Protein AF-A0A3P6BBN2-F1 (afdb_monomer_lite)

Radius of gyration: 27.68 Å; chains: 1; bounding box: 64×52×82 Å

Secondary structure (DSSP, 8-state):
-------------SS-HHHHHHHHHHHHHHHHHHHHHHHHHHHHT-------------------------------------HHHHHHHHHHHHTT--S--HHHHHHHHHHHHTTS---HHHHHHHHHHTS--

InterPro domains:
  IPR001356 Homeodomain [PF00046] (76-132)
  IPR001356 Homeodomain [PS50071] (72-133)
  IPR001356 Homeodomain [cd00086] (76-133)
  IPR009057 Homedomain-like superfamily [SSF46689] (68-133)
  IPR044559 WUSCHEL-related homeobox 13-like [PTHR46777] (4-133)

pLDDT: mean 73.16, std 20.0, range [36.22, 95.19]

Foldseek 3Di:
DDDDDDDDPPPPPPDDPVRVVVVVVVVVVVVVVVVVVVVVVVVVPDDDDDDDDDDDDDDDDDDPDPDPPPPPVPVVVPDDQDPVLVVLLVVVVVVVQQQPDLVVLVVSLVVSVVVHDDDSVRSRVVSVVPDDD

Organism: Brassica campestris (NCBI:txid3711)

Structure (mmCIF, N/CA/C/O backbone):
data_AF-A0A3P6BBN2-F1
#
_entry.id   AF-A0A3P6BBN2-F1
#
loop_
_atom_site.group_PDB
_atom_site.id
_atom_site.type_symbol
_atom_site.label_atom_id
_atom_site.label_alt_id
_atom_site.label_comp_id
_atom_site.label_asym_id
_atom_site.label_entity_id
_atom_site.label_seq_id
_atom_site.pdbx_PDB_ins_code
_atom_site.Cartn_x
_atom_site.Cartn_y
_atom_site.Cartn_z
_atom_site.occupancy
_atom_site.B_iso_or_equiv
_atom_site.auth_seq_id
_atom_site.auth_comp_id
_atom_site.auth_asym_id
_atom_site.auth_atom_id
_atom_site.pdbx_PDB_model_num
ATOM 1 N N . MET A 1 1 ? -13.069 25.159 -62.520 1.00 45.75 1 MET A N 1
ATOM 2 C CA . MET A 1 1 ? -13.123 23.761 -62.035 1.00 45.75 1 MET A CA 1
ATOM 3 C C . MET A 1 1 ? -11.745 23.205 -62.360 1.00 45.75 1 MET A C 1
ATOM 5 O O . MET A 1 1 ? -11.366 23.316 -63.508 1.00 45.75 1 MET A O 1
ATOM 9 N N . GLU A 1 2 ? -10.878 22.870 -61.414 1.00 43.00 2 GLU A N 1
ATOM 10 C CA . GLU A 1 2 ? -11.095 21.876 -60.367 1.00 43.00 2 GLU A CA 1
ATOM 11 C C . GLU A 1 2 ? -10.480 22.257 -59.015 1.00 43.00 2 GLU A C 1
ATOM 13 O O . GLU A 1 2 ? -9.439 22.902 -58.921 1.00 43.00 2 GLU A O 1
ATOM 18 N N . ARG A 1 3 ? -11.186 21.829 -57.967 1.00 48.97 3 ARG A N 1
ATOM 19 C CA . ARG A 1 3 ? -10.703 21.715 -56.594 1.00 48.97 3 ARG A CA 1
ATOM 20 C C . ARG A 1 3 ? -9.906 20.419 -56.485 1.00 48.97 3 ARG A C 1
ATOM 22 O O . ARG A 1 3 ? -10.393 19.387 -56.926 1.00 48.97 3 ARG A O 1
ATOM 29 N N . GLY A 1 4 ? -8.770 20.465 -55.803 1.00 40.78 4 GLY A N 1
ATOM 30 C CA . GLY A 1 4 ? -8.037 19.282 -55.366 1.00 40.78 4 GLY A CA 1
ATOM 31 C C . GLY A 1 4 ? -7.405 19.551 -54.012 1.00 40.78 4 GLY A C 1
ATOM 32 O O . GLY A 1 4 ? -6.223 19.853 -53.931 1.00 40.78 4 GLY A O 1
ATOM 33 N N . SER A 1 5 ? -8.231 19.526 -52.966 1.00 51.47 5 SER A N 1
ATOM 34 C CA . SER A 1 5 ? -7.805 19.538 -51.571 1.00 51.47 5 SER A CA 1
ATOM 35 C C . SER A 1 5 ? -6.781 18.432 -51.330 1.00 51.47 5 SER A C 1
ATOM 37 O O . SER A 1 5 ? -7.097 17.263 -51.547 1.00 51.47 5 SER A O 1
ATOM 39 N N . GLN A 1 6 ? -5.598 18.776 -50.826 1.00 52.28 6 GLN A N 1
ATOM 40 C CA . GLN A 1 6 ? -4.755 17.801 -50.146 1.00 52.28 6 GLN A CA 1
ATOM 41 C C . GLN A 1 6 ? -4.799 18.106 -48.657 1.00 52.28 6 GLN A C 1
ATOM 43 O O . GLN A 1 6 ? -4.341 19.136 -48.166 1.00 52.28 6 GLN A O 1
ATOM 48 N N . ASN A 1 7 ? -5.529 17.216 -48.006 1.00 42.09 7 ASN A N 1
ATOM 49 C CA . ASN A 1 7 ? -5.915 17.223 -46.619 1.00 42.09 7 ASN A CA 1
ATOM 50 C C . ASN A 1 7 ? -4.669 17.274 -45.731 1.00 42.09 7 ASN A C 1
ATOM 52 O O . ASN A 1 7 ? -3.714 16.538 -45.967 1.00 42.09 7 ASN A O 1
ATOM 56 N N . GLY A 1 8 ? -4.703 18.126 -44.706 1.00 53.03 8 GLY A N 1
ATOM 57 C CA . GLY A 1 8 ? -3.758 18.049 -43.601 1.00 53.03 8 GLY A CA 1
ATOM 58 C C . GLY A 1 8 ? -3.881 16.678 -42.947 1.00 53.03 8 GLY A C 1
ATOM 59 O O . GLY A 1 8 ? -4.886 16.385 -42.306 1.00 53.03 8 GLY A O 1
ATOM 60 N N . GLU A 1 9 ? -2.878 15.838 -43.169 1.00 50.53 9 GLU A N 1
ATOM 61 C CA . GLU A 1 9 ? -2.700 14.543 -42.530 1.00 50.53 9 GLU A CA 1
ATOM 62 C C . GLU A 1 9 ? -2.326 14.798 -41.070 1.00 50.53 9 GLU A C 1
ATOM 64 O O . GLU A 1 9 ? -1.177 15.064 -40.724 1.00 50.53 9 GLU A O 1
ATOM 69 N N . TYR A 1 10 ? -3.334 14.820 -40.204 1.00 55.03 10 TYR A N 1
ATOM 70 C CA . TYR A 1 10 ? -3.140 14.756 -38.761 1.00 55.03 10 TYR A CA 1
ATOM 71 C C . TYR A 1 10 ? -2.603 13.358 -38.437 1.00 55.03 10 TYR A C 1
ATOM 73 O O . TYR A 1 10 ? -3.364 12.430 -38.164 1.00 55.03 10 TYR A O 1
ATOM 81 N N . ASP A 1 11 ? -1.277 13.215 -38.531 1.00 59.81 11 ASP A N 1
ATOM 82 C CA . ASP A 1 11 ? -0.522 12.070 -38.032 1.00 59.81 11 ASP A CA 1
ATOM 83 C C . ASP A 1 11 ? -0.953 11.850 -36.576 1.00 59.81 11 ASP A C 1
ATOM 85 O O . ASP A 1 11 ? -0.809 12.745 -35.739 1.00 59.81 11 ASP A O 1
ATOM 89 N N . GLY A 1 12 ? -1.549 10.690 -36.282 1.00 61.78 12 GLY A N 1
ATOM 90 C CA . GLY A 1 12 ? -2.075 10.288 -34.967 1.00 61.78 12 GLY A CA 1
ATOM 91 C C . GLY A 1 12 ? -0.975 10.063 -33.925 1.00 61.78 12 GLY A C 1
ATOM 92 O O . GLY A 1 12 ? -1.045 9.158 -33.092 1.00 61.78 12 GLY A O 1
ATOM 93 N N . ARG A 1 13 ? 0.083 10.860 -34.006 1.00 68.94 13 ARG A N 1
ATOM 94 C CA . ARG A 1 13 ? 1.316 10.781 -33.259 1.00 68.94 13 ARG A CA 1
ATOM 95 C C . ARG A 1 13 ? 1.082 11.314 -31.851 1.00 68.94 13 ARG A C 1
ATOM 97 O O . ARG A 1 13 ? 1.198 12.501 -31.572 1.00 68.94 13 ARG A O 1
ATOM 104 N N . VAL A 1 14 ? 0.765 10.385 -30.952 1.00 77.19 14 VAL A N 1
ATOM 105 C CA . VAL A 1 14 ? 0.546 10.632 -29.515 1.00 77.19 14 VAL A CA 1
ATOM 106 C C . VAL A 1 14 ? 1.818 11.145 -28.814 1.00 77.19 14 VAL A C 1
ATOM 108 O O . VAL A 1 14 ? 1.731 11.745 -27.746 1.00 77.19 14 VAL A O 1
ATOM 111 N N . MET A 1 15 ? 3.001 10.928 -29.404 1.00 77.94 15 MET A N 1
ATOM 112 C CA . MET A 1 15 ? 4.299 11.327 -28.848 1.00 77.94 15 MET A CA 1
ATOM 113 C C . MET A 1 15 ? 5.212 11.911 -29.922 1.00 77.94 15 MET A C 1
ATOM 115 O O . MET A 1 15 ? 5.344 11.336 -31.001 1.00 77.94 15 MET A O 1
ATOM 119 N N . THR A 1 16 ? 5.885 13.020 -29.616 1.00 89.44 16 THR A N 1
ATOM 120 C CA . THR A 1 16 ? 6.839 13.659 -30.537 1.00 89.44 16 THR A CA 1
ATOM 121 C C . THR A 1 16 ? 7.992 12.718 -30.906 1.00 89.44 16 THR A C 1
ATOM 123 O O . THR A 1 16 ? 8.242 11.719 -30.232 1.00 89.44 16 THR A O 1
ATOM 126 N N . GLU A 1 17 ? 8.728 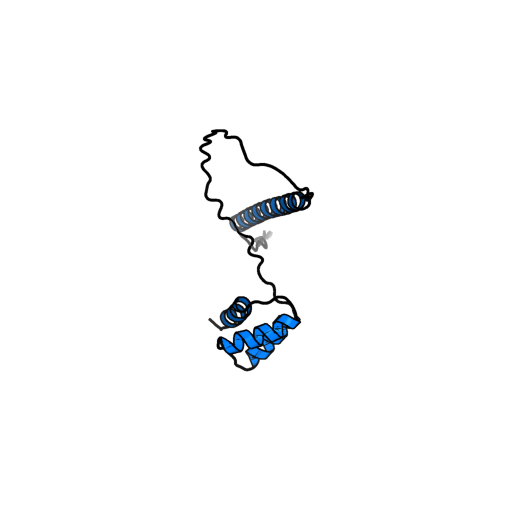13.029 -31.978 1.00 81.88 17 GLU A N 1
ATOM 127 C CA . GLU A 1 17 ? 9.903 12.235 -32.388 1.00 81.88 17 GLU A CA 1
ATOM 128 C C . GLU A 1 17 ? 10.940 12.112 -31.277 1.00 81.88 17 GLU A C 1
ATOM 130 O O . GLU A 1 17 ? 11.443 11.021 -31.016 1.00 81.88 17 GLU A O 1
ATOM 135 N N . GLU A 1 18 ? 11.176 13.210 -30.565 1.00 85.88 18 GLU A N 1
ATOM 136 C CA . GLU A 1 18 ? 12.069 13.254 -29.414 1.00 85.88 18 GLU A CA 1
ATOM 137 C C . GLU A 1 18 ? 11.556 12.377 -28.262 1.00 85.88 18 GLU A C 1
ATOM 139 O O . GLU A 1 18 ? 12.311 11.591 -27.688 1.00 85.88 18 GLU A O 1
ATOM 144 N N . GLN A 1 19 ? 10.255 12.432 -27.955 1.00 85.69 19 GLN A N 1
ATOM 145 C CA . GLN A 1 19 ? 9.644 11.579 -26.930 1.00 85.69 19 GLN A CA 1
ATOM 146 C C . GLN A 1 19 ? 9.720 10.094 -27.302 1.00 85.69 19 GLN A C 1
ATOM 148 O O . GLN A 1 19 ? 10.022 9.255 -26.450 1.00 85.69 19 GLN A O 1
ATOM 153 N N . MET A 1 20 ? 9.510 9.765 -28.577 1.00 90.50 20 MET A N 1
ATOM 154 C CA . MET A 1 20 ? 9.673 8.410 -29.100 1.00 90.50 20 MET A CA 1
ATOM 155 C C . MET A 1 20 ? 11.130 7.942 -29.027 1.00 90.50 20 MET A C 1
ATOM 157 O O . MET A 1 20 ? 11.388 6.778 -28.717 1.00 90.50 20 MET A O 1
ATOM 161 N N . GLU A 1 21 ? 12.097 8.827 -29.269 1.00 89.06 21 GLU A N 1
ATOM 162 C CA . GLU A 1 21 ? 13.519 8.513 -29.141 1.00 89.06 21 GLU A CA 1
ATOM 163 C C . GLU A 1 21 ? 13.917 8.263 -27.679 1.00 89.06 21 GLU A C 1
ATOM 165 O O . GLU A 1 21 ? 14.612 7.286 -27.382 1.00 89.06 21 GLU A O 1
ATOM 170 N N . ILE A 1 22 ? 13.428 9.088 -26.750 1.00 92.25 22 ILE A N 1
ATOM 171 C CA . ILE A 1 22 ? 13.628 8.898 -25.308 1.00 92.25 22 ILE A CA 1
ATOM 172 C C . ILE A 1 22 ? 13.025 7.565 -24.860 1.00 92.25 22 ILE A C 1
ATOM 174 O O . ILE A 1 22 ? 13.697 6.790 -24.175 1.00 92.25 22 ILE A O 1
ATOM 178 N N . LEU A 1 23 ? 11.800 7.255 -25.288 1.00 92.31 23 LEU A N 1
ATOM 179 C CA . LEU A 1 23 ? 11.141 5.991 -24.970 1.00 92.31 23 LEU A CA 1
ATOM 180 C C . LEU A 1 23 ? 11.950 4.793 -25.488 1.00 92.31 23 LEU A C 1
ATOM 182 O O . LEU A 1 23 ? 12.183 3.838 -24.750 1.00 92.31 23 LEU A O 1
ATOM 186 N N . ARG A 1 24 ? 12.456 4.856 -26.726 1.00 88.88 24 ARG A N 1
ATOM 187 C CA . ARG A 1 24 ? 13.328 3.811 -27.289 1.00 88.88 24 ARG A CA 1
ATOM 188 C C . ARG A 1 24 ? 14.613 3.637 -26.477 1.00 88.88 24 ARG A C 1
ATOM 190 O O . ARG A 1 24 ? 14.990 2.501 -26.191 1.00 88.88 24 ARG A O 1
ATOM 197 N N . LYS A 1 25 ? 15.256 4.735 -26.057 1.00 89.75 25 LYS A N 1
ATOM 198 C CA . LYS A 1 25 ? 16.448 4.697 -25.186 1.00 89.75 25 LYS A CA 1
ATOM 199 C C . LYS A 1 25 ? 16.138 4.048 -23.835 1.00 89.75 25 LYS A C 1
ATOM 201 O O . LYS A 1 25 ? 16.914 3.217 -23.366 1.00 89.75 25 LYS A O 1
ATOM 206 N N . GLN A 1 26 ? 14.996 4.378 -23.232 1.00 92.75 26 GLN A N 1
ATOM 207 C CA . GLN A 1 26 ? 14.555 3.782 -21.968 1.00 92.75 26 GLN A CA 1
ATOM 208 C C . GLN A 1 26 ? 14.260 2.283 -22.106 1.00 92.75 26 GLN A C 1
ATOM 210 O O . GLN A 1 26 ? 14.720 1.499 -21.276 1.00 92.75 26 GLN A O 1
ATOM 215 N N . ILE A 1 27 ? 13.565 1.868 -23.172 1.00 93.00 27 ILE A N 1
ATOM 216 C CA . ILE A 1 27 ? 13.287 0.452 -23.461 1.00 93.00 27 ILE A CA 1
ATOM 217 C C . ILE A 1 27 ? 14.595 -0.325 -23.660 1.00 93.00 27 ILE A C 1
ATOM 219 O O . ILE A 1 27 ? 14.758 -1.403 -23.090 1.00 93.00 27 ILE A O 1
ATOM 223 N N . ALA A 1 28 ? 15.549 0.229 -24.415 1.00 93.06 28 ALA A N 1
ATOM 224 C CA . ALA A 1 28 ? 16.846 -0.406 -24.643 1.00 93.06 28 ALA A CA 1
ATOM 225 C C . ALA A 1 28 ? 17.642 -0.577 -23.339 1.00 93.06 28 ALA A C 1
ATOM 227 O O . ALA A 1 28 ? 18.163 -1.658 -23.068 1.00 93.06 28 ALA A O 1
ATOM 228 N N . MET A 1 29 ? 17.688 0.460 -22.497 1.00 92.81 29 MET A N 1
ATOM 229 C CA . MET A 1 29 ? 18.332 0.393 -21.182 1.00 92.81 29 MET A CA 1
ATOM 230 C C . MET A 1 29 ? 17.693 -0.686 -20.297 1.00 92.81 29 MET A C 1
ATOM 232 O O . MET A 1 29 ? 18.404 -1.487 -19.691 1.00 92.81 29 MET A O 1
ATOM 236 N N . TYR A 1 30 ? 16.359 -0.738 -20.251 1.00 91.62 30 TYR A N 1
ATOM 237 C CA . TYR A 1 30 ? 15.632 -1.742 -19.477 1.00 91.62 30 TYR A CA 1
ATOM 238 C C . TYR A 1 30 ? 15.927 -3.164 -19.971 1.00 91.62 30 TYR A C 1
ATOM 240 O O . TYR A 1 30 ? 16.228 -4.035 -19.158 1.00 91.62 30 TYR A O 1
ATOM 248 N N . ALA A 1 31 ? 15.941 -3.391 -21.289 1.00 91.25 31 ALA A N 1
ATOM 249 C CA . ALA A 1 31 ? 16.268 -4.690 -21.876 1.00 91.25 31 ALA A CA 1
ATOM 250 C C . ALA A 1 31 ? 17.677 -5.176 -21.484 1.00 91.25 31 ALA A C 1
ATOM 252 O O . ALA A 1 31 ? 17.852 -6.346 -21.139 1.00 91.25 31 ALA A O 1
ATOM 253 N N . VAL A 1 32 ? 18.667 -4.274 -21.469 1.00 91.94 32 VAL A N 1
ATOM 254 C CA . VAL A 1 32 ? 20.038 -4.584 -21.025 1.00 91.94 32 VAL A CA 1
ATOM 255 C C . VAL A 1 32 ? 20.062 -4.991 -19.552 1.00 91.94 32 VAL A C 1
ATOM 257 O O . VAL A 1 32 ? 20.663 -6.009 -19.208 1.00 91.94 32 VAL A O 1
ATOM 260 N N . ILE A 1 33 ? 19.382 -4.236 -18.687 1.00 89.44 33 ILE A N 1
ATOM 261 C CA . ILE A 1 33 ? 19.314 -4.535 -17.250 1.00 89.44 33 ILE A CA 1
ATOM 262 C C . ILE A 1 33 ? 18.630 -5.890 -17.019 1.00 89.44 33 ILE A C 1
ATOM 264 O O . ILE A 1 33 ? 19.139 -6.719 -16.267 1.00 89.44 33 ILE A O 1
ATOM 268 N N . CYS A 1 34 ? 17.518 -6.159 -17.705 1.00 83.88 34 CYS A N 1
ATOM 269 C CA . CYS A 1 34 ? 16.833 -7.448 -17.635 1.00 83.88 34 CYS A CA 1
ATOM 270 C C . CYS A 1 34 ? 17.731 -8.615 -18.075 1.00 83.88 34 CYS A C 1
ATOM 272 O O . CYS A 1 34 ? 17.776 -9.633 -17.387 1.00 83.88 34 CYS A O 1
ATOM 274 N N . GLY A 1 35 ? 18.492 -8.468 -19.165 1.00 78.69 35 GLY A N 1
ATOM 275 C CA . GLY A 1 35 ? 19.428 -9.501 -19.629 1.00 78.69 35 GLY A CA 1
ATOM 276 C C . GLY A 1 35 ? 20.569 -9.784 -18.640 1.00 78.69 35 GLY A C 1
ATOM 277 O O . GLY A 1 35 ? 20.946 -10.941 -18.429 1.00 78.69 35 GLY A O 1
ATOM 278 N N . GLN A 1 36 ? 21.085 -8.743 -17.980 1.00 78.62 36 GLN A N 1
ATOM 279 C CA . GLN A 1 36 ? 22.090 -8.884 -16.921 1.00 78.62 36 GLN A CA 1
ATOM 280 C C . GLN A 1 36 ? 21.534 -9.614 -15.689 1.00 78.62 36 GLN A C 1
ATOM 282 O O . GLN A 1 36 ? 22.226 -10.455 -15.116 1.00 78.62 36 GLN A O 1
ATOM 287 N N . LEU A 1 37 ? 20.280 -9.344 -15.310 1.00 70.19 37 LEU A N 1
ATOM 288 C CA . LEU A 1 37 ? 19.623 -10.008 -14.179 1.00 70.19 37 LEU A CA 1
ATOM 289 C C . LEU A 1 37 ? 19.44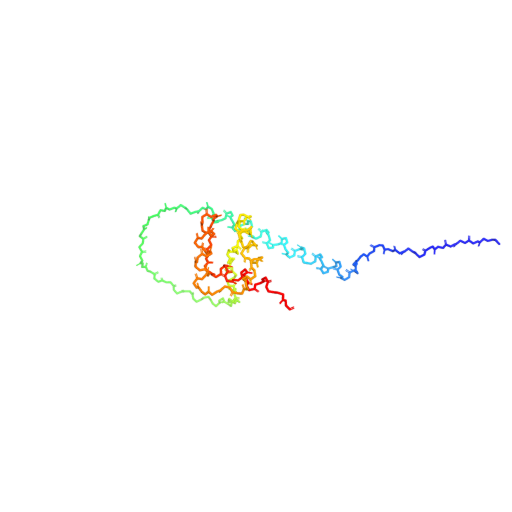0 -11.514 -14.419 1.00 70.19 37 LEU A C 1
ATOM 291 O O . LEU A 1 37 ? 19.808 -12.309 -13.556 1.00 70.19 37 LEU A O 1
ATOM 295 N N . VAL A 1 38 ? 18.966 -11.912 -15.606 1.00 66.69 38 VAL A N 1
ATOM 296 C CA . VAL A 1 38 ? 18.794 -13.333 -15.975 1.00 66.69 38 VAL A CA 1
ATOM 297 C C . VAL A 1 38 ? 20.140 -14.072 -16.004 1.00 66.69 38 VAL A C 1
ATOM 299 O O . VAL A 1 38 ? 20.247 -15.217 -15.565 1.00 66.69 38 VAL A O 1
ATOM 302 N N . SER A 1 39 ? 21.201 -13.401 -16.464 1.00 60.62 39 SER A N 1
ATOM 303 C CA . SER A 1 39 ? 22.552 -13.979 -16.503 1.00 60.62 39 SER A CA 1
ATOM 304 C C . SER A 1 39 ? 23.138 -14.198 -15.103 1.00 60.62 39 SER A C 1
ATOM 306 O O . SER A 1 39 ? 23.804 -15.204 -14.856 1.00 60.62 39 SER A O 1
ATOM 308 N N . HIS A 1 40 ? 22.874 -13.285 -14.165 1.00 56.19 40 HIS A N 1
ATOM 309 C CA . HIS A 1 40 ? 23.322 -13.423 -12.779 1.00 56.19 40 HIS A CA 1
ATOM 310 C C . HIS A 1 40 ? 22.557 -14.530 -12.028 1.00 56.19 40 HIS A C 1
ATOM 312 O O . HIS A 1 40 ? 23.145 -15.249 -11.218 1.00 56.19 40 HIS A O 1
ATOM 318 N N . GLU A 1 41 ? 21.269 -14.728 -12.326 1.00 56.69 41 GLU A N 1
ATOM 319 C CA . GLU A 1 41 ? 20.456 -15.809 -11.748 1.00 56.69 41 GLU A CA 1
ATOM 320 C C . GLU A 1 41 ? 20.997 -17.203 -12.125 1.00 56.69 41 GLU A C 1
ATOM 322 O O . GLU A 1 41 ? 21.111 -18.079 -11.265 1.00 56.69 41 GLU A O 1
ATOM 327 N N . SER A 1 42 ? 21.475 -17.378 -13.365 1.00 54.19 42 SER A N 1
ATOM 328 C CA . SER A 1 42 ? 22.105 -18.627 -13.828 1.00 54.19 42 SER A CA 1
ATOM 329 C C . SER A 1 42 ? 23.454 -18.945 -13.162 1.00 54.19 42 SER A C 1
ATOM 331 O O . SER A 1 42 ? 23.875 -20.105 -13.180 1.00 54.19 42 SER A O 1
ATOM 333 N N . LEU A 1 43 ? 24.161 -17.948 -12.619 1.00 51.34 43 LEU A N 1
ATOM 334 C CA . LEU A 1 43 ? 25.435 -18.149 -11.914 1.00 51.34 43 LEU A CA 1
ATOM 335 C C . LEU A 1 43 ? 25.234 -18.365 -10.410 1.00 51.34 43 LEU A C 1
ATOM 337 O O . LEU A 1 43 ? 26.029 -19.059 -9.780 1.00 51.34 43 LEU A O 1
ATOM 341 N N . SER A 1 44 ? 24.147 -17.838 -9.838 1.00 53.66 44 SER A N 1
ATOM 342 C CA . SER A 1 44 ? 23.823 -18.042 -8.423 1.00 53.66 44 SER A CA 1
ATOM 343 C C . SER A 1 44 ? 23.339 -19.466 -8.115 1.00 53.66 44 SER A C 1
ATOM 345 O O . SER A 1 44 ? 23.367 -19.875 -6.955 1.00 53.66 44 SER A O 1
ATOM 347 N N . SER A 1 45 ? 22.914 -20.243 -9.117 1.00 46.12 45 SER A N 1
ATOM 348 C CA . SER A 1 45 ? 22.334 -21.577 -8.917 1.00 46.12 45 SER A CA 1
ATOM 349 C C . SER A 1 45 ? 23.353 -22.729 -8.845 1.00 46.12 45 SER A C 1
ATOM 351 O O . SER A 1 45 ? 22.954 -23.892 -8.900 1.00 46.12 45 SER A O 1
ATOM 353 N N . LYS A 1 46 ? 24.664 -22.460 -8.728 1.00 56.50 46 LYS A N 1
ATOM 354 C CA . LYS A 1 46 ? 25.699 -23.511 -8.629 1.00 56.50 46 LYS A CA 1
ATOM 355 C C . LYS A 1 46 ? 26.728 -23.230 -7.530 1.00 56.50 46 LYS A C 1
ATOM 357 O O . LYS A 1 46 ? 27.892 -22.969 -7.813 1.00 56.50 46 LYS A O 1
ATOM 362 N N . LEU A 1 47 ? 26.319 -23.346 -6.268 1.00 45.16 47 LEU A N 1
ATOM 363 C CA . LEU A 1 47 ? 27.251 -23.591 -5.162 1.00 45.16 47 LEU A CA 1
ATOM 364 C C . LEU A 1 47 ? 27.191 -25.080 -4.794 1.00 45.16 47 LEU A C 1
ATOM 366 O O . LEU A 1 47 ? 26.204 -25.503 -4.192 1.00 45.16 47 LEU A O 1
ATOM 370 N N . PRO A 1 48 ? 28.207 -25.900 -5.114 1.00 43.12 48 PRO A N 1
ATOM 371 C CA . PRO A 1 48 ? 28.395 -27.146 -4.398 1.00 43.12 48 PRO A CA 1
ATOM 372 C C . PRO A 1 48 ? 28.940 -26.802 -3.008 1.00 43.12 48 PRO A C 1
ATOM 374 O O . PRO A 1 48 ? 30.047 -26.287 -2.854 1.00 43.12 48 PRO A O 1
ATOM 377 N N . VAL A 1 49 ? 28.136 -27.079 -1.983 1.00 47.84 49 VAL A N 1
ATOM 378 C CA . VAL A 1 49 ? 28.608 -27.218 -0.605 1.00 47.84 49 VAL A CA 1
ATOM 379 C C . VAL A 1 49 ? 29.711 -28.278 -0.602 1.00 47.84 49 VAL A C 1
ATOM 381 O O . VAL A 1 49 ? 29.433 -29.458 -0.786 1.00 47.84 49 VAL A O 1
ATOM 384 N N . SER A 1 50 ? 30.963 -27.865 -0.403 1.00 42.16 50 SER A N 1
ATOM 385 C CA . SER A 1 50 ? 32.035 -28.767 0.017 1.00 42.16 50 SER A CA 1
ATOM 386 C C . SER A 1 50 ? 33.072 -28.025 0.859 1.00 42.16 50 SER A C 1
ATOM 388 O O . SER A 1 50 ? 33.971 -27.363 0.357 1.00 42.16 50 SER A O 1
ATOM 390 N N . SER A 1 51 ? 32.863 -28.125 2.169 1.00 43.75 51 SER A N 1
ATOM 391 C CA . SER A 1 51 ? 33.849 -28.329 3.236 1.00 43.75 51 SER A CA 1
ATOM 392 C C . SER A 1 51 ? 35.355 -28.194 2.912 1.00 43.75 51 SER A C 1
ATOM 394 O O . SER A 1 51 ? 35.916 -29.058 2.245 1.00 43.75 51 SER A O 1
ATOM 396 N N . GLY A 1 52 ? 36.020 -27.249 3.600 1.00 40.25 52 GLY A N 1
ATOM 397 C CA . GLY A 1 52 ? 37.281 -27.512 4.319 1.00 40.25 52 GLY A CA 1
ATOM 398 C C . GLY A 1 52 ? 38.581 -26.844 3.828 1.00 40.25 52 GLY A C 1
ATOM 399 O O . GLY A 1 52 ? 38.965 -27.048 2.688 1.00 40.25 52 GLY A O 1
ATOM 400 N N . MET A 1 53 ? 39.292 -26.208 4.788 1.00 44.22 53 MET A N 1
ATOM 401 C CA . MET A 1 53 ? 40.756 -25.937 4.917 1.00 44.22 53 MET A CA 1
ATOM 402 C C . MET A 1 53 ? 41.462 -24.998 3.897 1.00 44.22 53 MET A C 1
ATOM 404 O O . MET A 1 53 ? 41.206 -25.080 2.711 1.00 44.22 53 MET A O 1
ATOM 408 N N . ASN A 1 54 ? 42.383 -24.061 4.199 1.00 45.22 54 ASN A N 1
ATOM 409 C CA . ASN A 1 54 ? 43.129 -23.547 5.373 1.00 45.22 54 ASN A CA 1
ATOM 410 C C . ASN A 1 54 ? 43.632 -22.100 5.052 1.00 45.22 54 ASN A C 1
ATOM 412 O O . ASN A 1 54 ? 43.674 -21.742 3.874 1.00 45.22 54 ASN A O 1
ATOM 416 N N . PRO A 1 55 ? 44.079 -21.276 6.031 1.00 55.56 55 PRO A N 1
ATOM 417 C CA . PRO A 1 55 ? 44.488 -19.884 5.811 1.00 55.56 55 PRO A CA 1
ATOM 418 C C . PRO A 1 55 ? 46.009 -19.680 5.939 1.00 55.56 55 PRO A C 1
ATOM 420 O O . PRO A 1 55 ? 46.514 -19.620 7.055 1.00 55.56 55 PRO A O 1
ATOM 423 N N . THR A 1 56 ? 46.768 -19.526 4.847 1.00 45.78 56 THR A N 1
ATOM 424 C CA . THR A 1 56 ? 48.104 -18.880 4.886 1.00 45.78 56 THR A CA 1
ATOM 425 C C . THR A 1 56 ? 48.632 -18.582 3.481 1.00 45.78 56 THR A C 1
ATOM 427 O O . THR A 1 56 ? 48.600 -19.458 2.626 1.00 45.78 56 THR A O 1
ATOM 430 N N . GLY A 1 57 ? 49.200 -17.391 3.267 1.00 36.22 57 GLY A N 1
ATOM 431 C CA . GLY A 1 57 ? 50.115 -17.137 2.145 1.00 36.22 57 GLY A CA 1
ATOM 432 C C . GLY A 1 57 ? 49.837 -15.837 1.400 1.00 36.22 57 GLY A C 1
ATOM 433 O O . GLY A 1 57 ? 48.897 -15.754 0.620 1.00 36.22 57 GLY A O 1
ATOM 434 N N . GLY A 1 58 ? 50.659 -14.823 1.670 1.00 44.75 58 GLY A N 1
ATOM 435 C CA . GLY A 1 58 ? 50.558 -13.491 1.087 1.00 44.75 58 GLY A CA 1
ATOM 436 C C . GLY A 1 58 ? 50.831 -13.422 -0.417 1.00 44.75 58 GLY A C 1
ATOM 437 O O . GLY A 1 58 ? 51.518 -14.257 -0.999 1.00 44.75 58 GLY A O 1
ATOM 438 N N . GLY A 1 59 ? 50.321 -12.352 -1.016 1.00 41.69 59 GLY A N 1
ATOM 439 C CA . GLY A 1 59 ? 50.595 -11.946 -2.385 1.00 41.69 59 GLY A CA 1
ATOM 440 C C . GLY A 1 59 ? 50.192 -10.490 -2.547 1.00 41.69 59 GLY A C 1
ATOM 441 O O . GLY A 1 59 ? 49.012 -10.166 -2.628 1.00 41.69 59 GLY A O 1
ATOM 442 N N . TYR A 1 60 ? 51.187 -9.613 -2.526 1.00 49.72 60 TYR A N 1
ATOM 443 C CA . TYR A 1 60 ? 51.065 -8.208 -2.869 1.00 49.72 60 TYR A CA 1
ATOM 444 C C . TYR A 1 60 ? 50.654 -8.111 -4.339 1.00 49.72 60 TYR A C 1
ATOM 446 O O . TYR A 1 60 ? 51.420 -8.502 -5.218 1.00 49.72 60 TYR A O 1
ATOM 454 N N . PHE A 1 61 ? 49.467 -7.580 -4.609 1.00 42.34 61 PHE A N 1
ATOM 455 C CA . PHE A 1 61 ? 49.194 -6.941 -5.887 1.00 42.34 61 PHE A CA 1
ATOM 456 C C . PHE A 1 61 ? 48.307 -5.727 -5.641 1.00 42.34 61 PHE A C 1
ATOM 458 O O . PHE A 1 61 ? 47.093 -5.824 -5.472 1.00 42.34 61 PHE A O 1
ATOM 465 N N . ASP A 1 62 ? 48.971 -4.579 -5.562 1.00 47.62 62 ASP A N 1
ATOM 466 C CA . ASP A 1 62 ? 48.351 -3.276 -5.713 1.00 47.62 62 ASP A CA 1
ATOM 467 C C . ASP A 1 62 ? 47.799 -3.216 -7.143 1.00 47.62 62 ASP A C 1
ATOM 469 O O . ASP A 1 62 ? 48.548 -3.213 -8.121 1.00 47.62 62 ASP A O 1
ATOM 473 N N . SER A 1 63 ? 46.477 -3.238 -7.282 1.00 41.88 63 SER A N 1
ATOM 474 C CA . SER A 1 63 ? 45.826 -2.805 -8.508 1.00 41.88 63 SER A CA 1
ATOM 475 C C . SER A 1 63 ? 44.921 -1.662 -8.124 1.00 41.88 63 SER A C 1
ATOM 477 O O . SER A 1 63 ? 43.854 -1.845 -7.535 1.00 41.88 63 SER A O 1
ATOM 479 N N . ILE A 1 64 ? 45.406 -0.466 -8.444 1.00 51.28 64 ILE A N 1
ATOM 480 C CA . ILE A 1 64 ? 44.618 0.749 -8.496 1.00 51.28 64 ILE A CA 1
ATOM 481 C C . ILE A 1 64 ? 43.479 0.454 -9.482 1.00 51.28 64 ILE A C 1
ATOM 483 O O . ILE A 1 64 ? 43.604 0.525 -10.702 1.00 51.28 64 ILE A O 1
ATOM 487 N N . VAL A 1 65 ? 42.354 0.004 -8.949 1.00 52.16 65 VAL A N 1
ATOM 488 C CA . VAL A 1 65 ? 41.099 -0.012 -9.674 1.00 52.16 65 VAL A CA 1
ATOM 489 C C . VAL A 1 65 ? 40.322 1.135 -9.078 1.00 52.16 65 VAL A C 1
ATOM 491 O O . VAL A 1 65 ? 39.856 1.084 -7.939 1.00 52.16 65 VAL A O 1
ATOM 494 N N . ALA A 1 66 ? 40.247 2.219 -9.847 1.00 49.22 66 ALA A N 1
ATOM 495 C CA . ALA A 1 66 ? 39.207 3.210 -9.686 1.00 49.22 66 ALA A CA 1
ATOM 496 C C . ALA A 1 66 ? 37.876 2.452 -9.723 1.00 49.22 66 ALA A C 1
ATOM 498 O O . ALA A 1 66 ? 37.335 2.153 -10.782 1.00 49.22 66 ALA A O 1
ATOM 499 N N .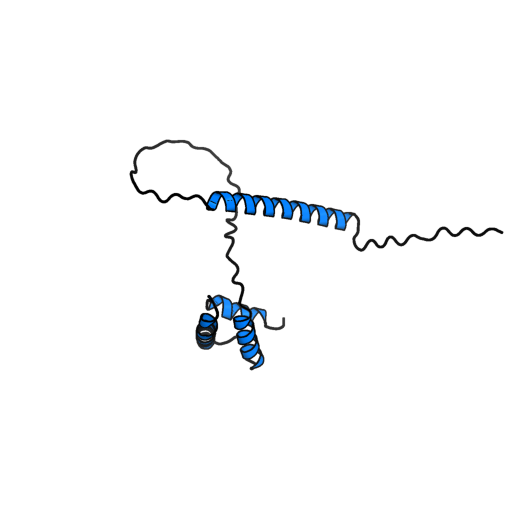 SER A 1 67 ? 37.401 2.055 -8.547 1.00 42.53 67 SER A N 1
ATOM 500 C CA . SER A 1 67 ? 36.069 1.521 -8.372 1.00 42.53 67 SER A CA 1
ATOM 501 C C . SER A 1 67 ? 35.173 2.748 -8.312 1.00 42.53 67 SER A C 1
ATOM 503 O O . SER A 1 67 ? 35.203 3.449 -7.294 1.00 42.53 67 SER A O 1
ATOM 505 N N . PRO A 1 68 ? 34.378 3.064 -9.354 1.00 45.38 68 PRO A N 1
ATOM 506 C CA . PRO A 1 68 ? 33.222 3.895 -9.101 1.00 45.38 68 PRO A CA 1
ATOM 507 C C . PRO A 1 68 ? 32.453 3.145 -8.022 1.00 45.38 68 PRO A C 1
ATOM 509 O O . PRO A 1 68 ? 32.272 1.931 -8.129 1.00 45.38 68 PRO A O 1
ATOM 512 N N . SER A 1 69 ? 32.096 3.842 -6.946 1.00 51.69 69 SER A N 1
ATOM 513 C CA . SER A 1 69 ? 31.181 3.324 -5.940 1.00 51.69 69 SER A CA 1
ATOM 514 C C . SER A 1 69 ? 29.953 2.791 -6.666 1.00 51.69 69 SER A C 1
ATOM 516 O O . SER A 1 69 ? 29.022 3.530 -6.978 1.00 51.69 69 SER A O 1
ATOM 518 N N . THR A 1 70 ? 29.967 1.491 -6.953 1.00 48.28 70 THR A N 1
ATOM 519 C CA . THR A 1 70 ? 28.786 0.722 -7.263 1.00 48.28 70 THR A CA 1
ATOM 520 C C . THR A 1 70 ? 28.027 0.783 -5.960 1.00 48.28 70 THR A C 1
ATOM 522 O O . THR A 1 70 ? 28.319 0.046 -5.010 1.00 48.28 70 THR A O 1
ATOM 525 N N . TYR A 1 71 ? 27.121 1.754 -5.880 1.00 52.84 71 TYR A N 1
ATOM 526 C CA . TYR A 1 71 ? 25.946 1.664 -5.047 1.00 52.84 71 TYR A CA 1
ATOM 527 C C . TYR A 1 71 ? 25.538 0.199 -5.123 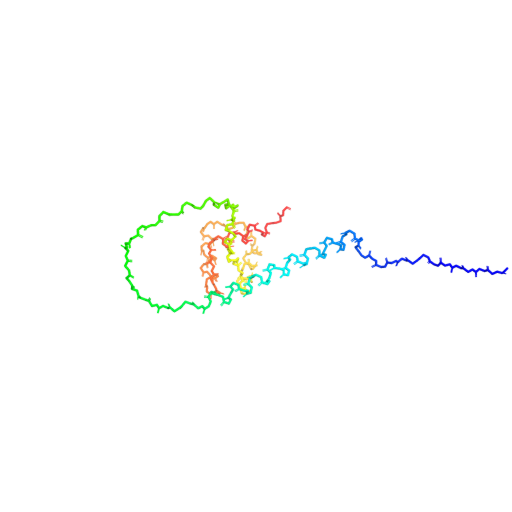1.00 52.84 71 TYR A C 1
ATOM 529 O O . TYR A 1 71 ? 25.190 -0.327 -6.180 1.00 52.84 71 TYR A O 1
ATOM 537 N N . LYS A 1 72 ? 25.729 -0.523 -4.022 1.00 51.88 72 LYS A N 1
ATOM 538 C CA . LYS A 1 72 ? 25.129 -1.831 -3.882 1.00 51.88 72 LYS A CA 1
ATOM 539 C C . LYS A 1 72 ? 23.648 -1.468 -3.937 1.00 51.88 72 LYS A C 1
ATOM 541 O O . LYS A 1 72 ? 23.089 -1.032 -2.930 1.00 51.88 72 LYS A O 1
ATOM 546 N N . ILE A 1 73 ? 23.017 -1.546 -5.109 1.00 56.56 73 ILE A N 1
ATOM 547 C CA . ILE A 1 73 ? 21.582 -1.769 -5.172 1.00 56.56 73 ILE A CA 1
ATOM 548 C C . ILE A 1 73 ? 21.469 -3.146 -4.545 1.00 56.56 73 ILE A C 1
ATOM 550 O O . ILE A 1 73 ? 21.498 -4.181 -5.197 1.00 56.56 73 ILE A O 1
ATOM 554 N N . SER A 1 74 ? 21.460 -3.148 -3.210 1.00 49.62 74 SER A N 1
ATOM 555 C CA . SER A 1 74 ? 20.770 -4.153 -2.453 1.00 49.62 74 SER A CA 1
ATOM 556 C C . SER A 1 74 ? 19.407 -4.113 -3.105 1.00 49.62 74 SER A C 1
ATOM 558 O O . SER A 1 74 ? 18.670 -3.133 -2.946 1.00 49.62 74 SER A O 1
ATOM 560 N N . HIS A 1 75 ? 19.151 -5.100 -3.961 1.00 57.44 75 HIS A N 1
ATOM 561 C CA . HIS A 1 75 ? 17.824 -5.456 -4.403 1.00 57.44 75 HIS A CA 1
ATOM 562 C C . HIS A 1 75 ? 17.079 -5.784 -3.113 1.00 57.44 75 HIS A C 1
ATOM 564 O O . HIS A 1 75 ? 16.980 -6.936 -2.700 1.00 57.44 75 HIS A O 1
ATOM 570 N N . ARG A 1 76 ? 16.679 -4.734 -2.383 1.00 61.59 76 ARG A N 1
ATOM 571 C CA . ARG A 1 76 ? 15.914 -4.834 -1.159 1.00 61.59 76 ARG A CA 1
ATOM 572 C C . ARG A 1 76 ? 14.639 -5.460 -1.641 1.00 61.59 76 ARG A C 1
ATOM 574 O O . ARG A 1 76 ? 13.880 -4.809 -2.356 1.00 61.59 76 ARG A O 1
ATOM 581 N N . HIS A 1 77 ? 14.486 -6.738 -1.326 1.00 74.62 77 HIS A N 1
ATOM 582 C CA . HIS A 1 77 ? 13.306 -7.491 -1.673 1.00 74.62 77 HIS A CA 1
ATOM 583 C C . HIS A 1 77 ? 12.115 -6.694 -1.141 1.00 74.62 77 HIS A C 1
ATOM 585 O O . HIS A 1 77 ? 11.955 -6.510 0.071 1.00 74.62 77 HIS A O 1
ATOM 591 N N . ARG A 1 78 ? 11.387 -6.055 -2.062 1.00 82.88 78 ARG A N 1
ATOM 592 C CA . ARG A 1 78 ? 10.303 -5.151 -1.711 1.00 82.88 78 ARG A CA 1
ATOM 593 C C . ARG A 1 78 ? 9.182 -6.048 -1.246 1.00 82.88 78 ARG A C 1
ATOM 595 O O . ARG A 1 78 ? 8.711 -6.876 -2.012 1.00 82.88 78 ARG A O 1
ATOM 602 N N . TRP A 1 79 ? 8.798 -5.898 0.013 1.00 90.00 79 TRP A N 1
ATOM 603 C CA . TRP A 1 79 ? 7.692 -6.671 0.540 1.00 90.00 79 TRP A CA 1
ATOM 604 C C . TRP A 1 79 ? 6.434 -6.399 -0.288 1.00 90.00 79 TRP A C 1
ATOM 606 O O . TRP A 1 79 ? 6.044 -5.243 -0.485 1.00 90.00 79 TRP A O 1
ATOM 616 N N . THR A 1 80 ? 5.848 -7.480 -0.786 1.00 90.75 80 THR A N 1
ATOM 617 C CA . THR A 1 80 ? 4.607 -7.505 -1.548 1.00 90.75 80 THR A CA 1
ATOM 618 C C . THR A 1 80 ? 3.531 -8.128 -0.654 1.00 90.75 80 THR A C 1
ATOM 620 O O . THR A 1 80 ? 3.631 -9.311 -0.330 1.00 90.75 80 THR A O 1
ATOM 623 N N . PRO A 1 81 ? 2.538 -7.349 -0.184 1.00 91.75 81 PRO A N 1
ATOM 624 C CA . PRO A 1 81 ? 1.462 -7.898 0.634 1.00 91.75 81 PRO A CA 1
ATOM 625 C C . PRO A 1 81 ? 0.653 -8.924 -0.159 1.00 91.75 81 PRO A C 1
ATOM 627 O O . PRO A 1 81 ? 0.421 -8.747 -1.357 1.00 91.75 81 PRO A O 1
ATOM 630 N N . THR A 1 82 ? 0.180 -9.968 0.517 1.00 95.12 82 THR A N 1
ATOM 631 C CA . THR A 1 82 ? -0.775 -10.911 -0.078 1.00 95.12 82 THR A CA 1
ATOM 632 C C . THR A 1 82 ? -2.162 -10.272 -0.205 1.00 95.12 82 THR A C 1
ATOM 634 O O . THR A 1 82 ? -2.481 -9.309 0.496 1.00 95.12 82 THR A O 1
ATOM 637 N N . SER A 1 83 ? -3.020 -10.808 -1.080 1.00 94.88 83 SER A N 1
ATOM 638 C CA . SER A 1 83 ? -4.394 -10.303 -1.251 1.00 94.88 83 SER A CA 1
ATOM 639 C C . SER A 1 83 ? -5.187 -10.313 0.059 1.00 94.88 83 SER A C 1
ATOM 641 O O . SER A 1 83 ? -5.884 -9.351 0.358 1.00 94.88 83 SER A O 1
ATOM 643 N N . MET A 1 84 ? -5.015 -11.358 0.875 1.00 94.31 84 MET A N 1
ATOM 644 C CA . MET A 1 84 ? -5.657 -11.456 2.190 1.00 94.31 84 MET A CA 1
ATOM 645 C C . MET A 1 84 ? -5.135 -10.390 3.160 1.00 94.31 84 MET A C 1
ATOM 647 O O . MET A 1 84 ? -5.912 -9.756 3.868 1.00 94.31 84 MET A O 1
ATOM 651 N N . GLN A 1 85 ? -3.821 -10.138 3.159 1.00 95.19 85 GLN A N 1
ATOM 652 C CA . GLN A 1 85 ? -3.241 -9.070 3.972 1.00 95.19 85 GLN A CA 1
ATOM 653 C C . GLN A 1 85 ? -3.801 -7.698 3.576 1.00 95.19 85 GLN A C 1
ATOM 655 O O . GLN A 1 85 ? -4.139 -6.913 4.455 1.00 95.19 85 GLN A O 1
ATOM 660 N N . LEU A 1 86 ? -3.936 -7.414 2.274 1.00 94.50 86 LEU A N 1
ATOM 661 C CA . LEU A 1 86 ? -4.539 -6.168 1.785 1.00 94.50 86 LEU A CA 1
ATOM 662 C C . LEU A 1 86 ? -5.985 -5.993 2.256 1.00 94.50 86 LEU A C 1
ATOM 664 O O . LEU A 1 86 ? -6.325 -4.908 2.716 1.00 94.50 86 LEU A O 1
ATOM 668 N N . GLN A 1 87 ? -6.795 -7.051 2.206 1.00 94.81 87 GLN A N 1
ATOM 669 C CA . GLN A 1 87 ? -8.183 -7.007 2.667 1.00 94.81 87 GLN A CA 1
ATOM 670 C C . GLN A 1 87 ? -8.284 -6.653 4.160 1.00 94.81 87 GLN A C 1
ATOM 672 O O . GLN A 1 87 ? -9.103 -5.822 4.547 1.00 94.81 87 GLN A O 1
ATOM 677 N N . ILE A 1 88 ? -7.419 -7.237 4.995 1.00 93.25 88 ILE A N 1
ATOM 678 C CA . ILE A 1 88 ? -7.349 -6.920 6.430 1.00 93.25 88 ILE A CA 1
ATOM 679 C C . ILE A 1 88 ? -6.917 -5.463 6.637 1.00 93.25 88 ILE A C 1
ATOM 681 O O . ILE A 1 88 ? -7.541 -4.733 7.406 1.00 93.25 88 ILE A O 1
ATOM 685 N N . PHE A 1 89 ? -5.884 -5.007 5.920 1.00 93.12 89 PHE A N 1
ATOM 686 C CA . PHE A 1 89 ? -5.456 -3.609 5.987 1.00 93.12 89 PHE A CA 1
ATOM 687 C C . PHE A 1 89 ? -6.579 -2.628 5.627 1.00 93.12 89 PHE A C 1
ATOM 689 O O . PHE A 1 89 ? -6.735 -1.614 6.306 1.00 93.12 89 PHE A O 1
ATOM 696 N N . GLU A 1 90 ? -7.343 -2.915 4.573 1.00 92.50 90 GLU A N 1
ATOM 697 C CA . GLU A 1 90 ? -8.464 -2.083 4.123 1.00 92.50 90 GLU A CA 1
ATOM 698 C C . GLU A 1 90 ? -9.591 -2.059 5.154 1.00 92.50 90 GLU A C 1
ATOM 700 O O . GLU A 1 90 ? -10.000 -0.972 5.553 1.00 92.50 90 GLU A O 1
ATOM 705 N N . SER A 1 91 ? -9.989 -3.219 5.685 1.00 91.94 91 SER A N 1
ATOM 706 C CA . SER A 1 91 ? -10.996 -3.309 6.750 1.00 91.94 91 SER A CA 1
ATOM 707 C C . SER A 1 91 ? -10.627 -2.470 7.978 1.00 91.94 91 SER A C 1
ATOM 709 O O . SER A 1 91 ? -11.482 -1.778 8.527 1.00 91.94 91 SER A O 1
ATOM 711 N N . ILE A 1 92 ? -9.361 -2.504 8.405 1.00 90.19 92 ILE A N 1
ATOM 712 C CA . ILE A 1 92 ? -8.894 -1.726 9.562 1.00 90.19 92 ILE A CA 1
ATOM 713 C C . ILE A 1 92 ? -8.840 -0.230 9.233 1.00 90.19 92 ILE A C 1
ATOM 715 O O . ILE A 1 92 ? -9.105 0.615 10.086 1.00 90.19 92 ILE A O 1
ATOM 719 N N . TYR A 1 93 ? -8.464 0.123 8.005 1.00 88.31 93 TYR A N 1
ATOM 720 C CA . TYR A 1 93 ? -8.398 1.519 7.584 1.00 88.31 93 TYR A CA 1
ATOM 721 C C . TYR A 1 93 ? -9.792 2.157 7.486 1.00 88.31 93 TYR A C 1
ATOM 723 O O . TYR A 1 93 ? -9.974 3.293 7.928 1.00 88.31 93 TYR A O 1
ATOM 731 N N . GLU A 1 94 ? -10.777 1.423 6.963 1.00 87.00 94 GLU A N 1
ATOM 732 C CA . GLU A 1 94 ? -12.181 1.853 6.874 1.00 87.00 94 GLU A CA 1
ATOM 733 C C . GLU A 1 94 ? -12.816 2.112 8.246 1.00 87.00 94 GLU A C 1
ATOM 735 O O . GLU A 1 94 ? -13.671 2.987 8.366 1.00 87.00 94 GLU A O 1
ATOM 740 N N . GLU A 1 95 ? -12.338 1.446 9.302 1.00 85.62 95 GLU A N 1
ATOM 741 C CA . GLU A 1 95 ? -12.744 1.695 10.694 1.00 85.62 95 GLU A CA 1
ATOM 742 C C . GLU A 1 95 ? -12.371 3.116 11.189 1.00 85.62 95 GLU A C 1
ATOM 744 O O . GLU A 1 95 ? -12.711 3.519 12.300 1.00 85.62 95 GLU A O 1
ATOM 749 N N . GLY A 1 96 ? -11.669 3.916 10.377 1.00 76.31 96 GLY A N 1
ATOM 750 C CA . GLY A 1 96 ? -11.267 5.285 10.718 1.00 76.31 96 GLY A CA 1
ATOM 751 C C . GLY A 1 96 ? -9.976 5.347 11.535 1.00 76.31 96 GLY A C 1
ATOM 752 O O . GLY A 1 96 ? -9.595 6.398 12.059 1.00 76.31 96 GLY A O 1
ATOM 753 N N . SER A 1 97 ? -9.263 4.226 11.626 1.00 65.00 97 SER A N 1
ATOM 754 C CA . SER A 1 97 ? -7.923 4.159 12.191 1.00 65.00 97 SER A CA 1
ATOM 755 C C . SER A 1 97 ? -6.942 4.823 11.218 1.00 65.00 97 SER A C 1
ATOM 757 O O . SER A 1 97 ? -6.527 4.213 10.236 1.00 65.00 97 SER A O 1
ATOM 759 N N . GLY A 1 98 ? -6.558 6.074 11.501 1.00 73.19 98 GLY A N 1
ATOM 760 C CA . GLY A 1 98 ? -5.488 6.790 10.796 1.00 73.19 98 GLY A CA 1
ATOM 761 C C . GLY A 1 98 ? -4.117 6.103 10.928 1.00 73.19 98 GLY A C 1
ATOM 762 O O . GLY A 1 98 ? -3.940 4.946 10.577 1.00 73.19 98 GLY A O 1
ATOM 763 N N . THR A 1 99 ? -3.087 6.801 11.421 1.00 73.75 99 THR A N 1
ATOM 764 C CA . THR A 1 99 ? -1.830 6.112 11.783 1.00 73.75 99 THR A CA 1
ATOM 765 C C . THR A 1 99 ? -2.039 5.341 13.094 1.00 73.75 99 THR A C 1
ATOM 767 O O . THR A 1 99 ? -2.237 5.991 14.124 1.00 73.75 99 THR A O 1
ATOM 770 N N . PRO A 1 100 ? -1.974 3.996 13.110 1.00 80.25 100 PRO A N 1
ATOM 771 C CA . PRO A 1 100 ? -2.175 3.231 14.334 1.00 80.25 100 PRO A CA 1
ATOM 772 C C . PRO A 1 100 ? -1.039 3.497 15.332 1.00 80.25 100 PRO A C 1
ATOM 774 O O . PRO A 1 100 ? 0.117 3.686 14.945 1.00 80.25 100 PRO A O 1
ATOM 777 N N . LYS A 1 101 ? -1.346 3.485 16.636 1.00 85.81 101 LYS A N 1
ATOM 778 C CA . LYS A 1 101 ? -0.321 3.556 17.695 1.00 85.81 101 LYS A CA 1
ATOM 779 C C . LYS A 1 101 ? 0.627 2.343 17.608 1.00 85.81 101 LYS A C 1
ATOM 781 O O . LYS A 1 101 ? 0.201 1.286 17.145 1.00 85.81 101 LYS A O 1
ATOM 786 N N . PRO A 1 102 ? 1.866 2.422 18.133 1.00 87.44 102 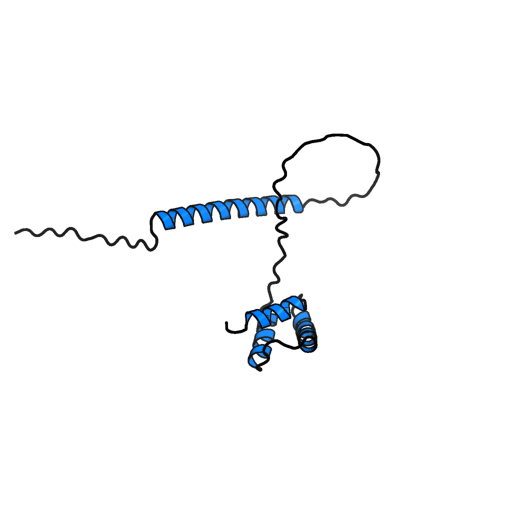PRO A N 1
ATOM 787 C CA . PRO A 1 102 ? 2.829 1.314 18.075 1.00 87.44 102 PRO A CA 1
ATOM 788 C C . PRO A 1 102 ? 2.309 -0.026 18.617 1.00 87.44 102 PRO A C 1
ATOM 790 O O . PRO A 1 102 ? 2.664 -1.076 18.094 1.00 87.44 102 PRO A O 1
ATOM 793 N N . GLN A 1 103 ? 1.450 -0.004 19.641 1.00 88.62 103 GLN A N 1
ATOM 794 C CA . GLN A 1 103 ? 0.798 -1.211 20.167 1.00 88.62 103 GLN A CA 1
ATOM 795 C C . GLN A 1 103 ? -0.137 -1.842 19.128 1.00 88.62 103 GLN A C 1
ATOM 797 O O . GLN A 1 103 ? -0.018 -3.027 18.833 1.00 88.62 103 GLN A O 1
ATOM 802 N N . ARG A 1 104 ? -0.980 -1.021 18.491 1.00 90.06 104 ARG A N 1
ATOM 803 C CA . ARG A 1 104 ? -1.908 -1.467 17.450 1.00 90.06 104 ARG A CA 1
ATOM 804 C C . ARG A 1 104 ? -1.171 -1.997 16.217 1.00 90.06 104 ARG A C 1
ATOM 806 O O . ARG A 1 104 ? -1.609 -2.971 15.627 1.00 90.06 104 ARG A O 1
ATOM 813 N N . ILE A 1 105 ? -0.014 -1.427 15.867 1.00 92.12 105 ILE A N 1
ATOM 814 C CA . ILE A 1 105 ? 0.842 -1.952 14.785 1.00 92.12 105 ILE A CA 1
ATOM 815 C C . ILE A 1 105 ? 1.250 -3.406 15.054 1.00 92.12 105 ILE A C 1
ATOM 817 O O . ILE A 1 105 ? 1.183 -4.223 14.139 1.00 92.12 105 ILE A O 1
ATOM 821 N N . LYS A 1 106 ? 1.632 -3.740 16.294 1.00 93.56 106 LYS A N 1
ATOM 822 C CA . LYS A 1 106 ? 2.020 -5.110 16.665 1.00 93.56 106 LYS A CA 1
ATOM 823 C C . LYS A 1 106 ? 0.845 -6.082 16.614 1.00 93.56 106 LYS A C 1
ATOM 825 O O . LYS A 1 106 ? 1.017 -7.205 16.152 1.00 93.56 106 LYS A O 1
ATOM 830 N N . GLU A 1 107 ? -0.334 -5.651 17.059 1.00 92.69 107 GLU A N 1
ATOM 831 C CA . GLU A 1 107 ? -1.566 -6.448 16.966 1.00 92.69 107 GLU A CA 1
ATOM 832 C C . GLU A 1 107 ? -1.903 -6.767 15.506 1.00 92.69 107 GLU A C 1
ATOM 834 O O . GLU A 1 107 ? -2.073 -7.931 15.151 1.00 92.69 107 GLU A O 1
ATOM 839 N N . ILE A 1 108 ? -1.894 -5.744 14.645 1.00 92.75 108 ILE A N 1
ATOM 840 C CA . ILE A 1 108 ? -2.164 -5.886 13.210 1.00 92.75 108 ILE A CA 1
ATOM 841 C C . ILE A 1 108 ? -1.097 -6.764 12.543 1.00 92.75 108 ILE A C 1
ATOM 843 O O . ILE A 1 108 ? -1.421 -7.630 11.737 1.00 92.75 108 ILE A O 1
ATOM 847 N N . MET A 1 109 ? 0.185 -6.589 12.886 1.00 94.75 109 MET A N 1
ATOM 848 C CA . MET A 1 109 ? 1.257 -7.453 12.381 1.00 94.75 109 MET A CA 1
ATOM 849 C C . MET A 1 109 ? 1.001 -8.920 12.748 1.00 94.75 109 MET A C 1
ATOM 851 O O . MET A 1 109 ? 1.163 -9.792 11.897 1.00 94.75 109 MET A O 1
ATOM 855 N N . MET A 1 110 ? 0.610 -9.200 13.993 1.00 94.12 110 MET A N 1
ATOM 856 C CA . MET A 1 110 ? 0.358 -10.562 14.461 1.00 94.12 110 MET A CA 1
ATOM 857 C C . MET A 1 110 ? -0.806 -11.214 13.702 1.00 94.12 110 MET A C 1
ATOM 859 O O . MET A 1 110 ? -0.678 -12.362 13.278 1.00 94.12 110 MET A O 1
ATOM 863 N N . GLU A 1 111 ? -1.888 -10.478 13.454 1.00 93.25 111 GLU A N 1
ATOM 864 C CA . GLU A 1 111 ? -3.010 -10.936 12.625 1.00 93.25 111 GLU A CA 1
ATOM 865 C C . GLU A 1 111 ? -2.564 -11.227 11.180 1.00 93.25 111 GLU A C 1
ATOM 867 O O . GLU A 1 111 ? -2.740 -12.330 10.665 1.00 93.25 111 GLU A O 1
ATOM 872 N N . LEU A 1 112 ? -1.863 -10.282 10.551 1.00 94.56 112 LEU A N 1
ATOM 873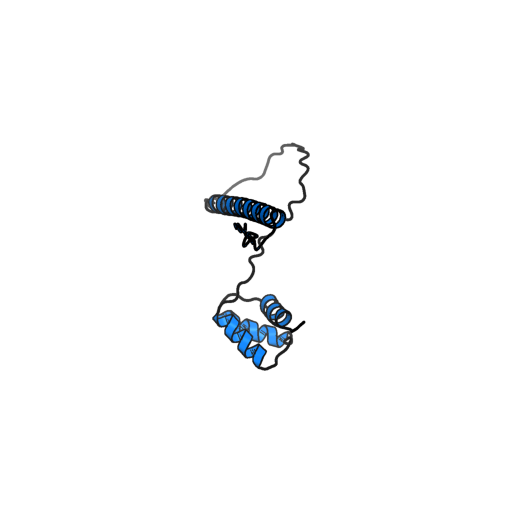 C CA . LEU A 1 112 ? -1.382 -10.407 9.172 1.00 94.56 112 LEU A CA 1
ATOM 874 C C . LEU A 1 112 ? -0.319 -11.497 8.982 1.00 94.56 112 LEU A C 1
ATOM 876 O O . LEU A 1 112 ? -0.178 -12.024 7.873 1.00 94.56 112 LEU A O 1
ATOM 880 N N . SER A 1 113 ? 0.435 -11.825 10.037 1.00 94.12 113 SER A N 1
ATOM 881 C CA . SER A 1 113 ? 1.476 -12.860 10.009 1.00 94.12 113 SER A CA 1
ATOM 882 C C . SER A 1 113 ? 0.917 -14.258 9.745 1.00 94.12 113 SER A C 1
ATOM 884 O O . SER A 1 113 ? 1.625 -15.105 9.200 1.00 94.12 113 SER A O 1
ATOM 886 N N . GLN A 1 114 ? -0.373 -14.476 10.028 1.00 93.69 114 GLN A N 1
ATOM 887 C CA . GLN A 1 114 ? -1.076 -15.723 9.712 1.00 93.69 114 GLN A CA 1
ATOM 888 C C . GLN A 1 114 ? -1.261 -15.915 8.199 1.00 93.69 114 GLN A C 1
ATOM 890 O O . GLN A 1 114 ? -1.417 -17.038 7.725 1.00 93.69 114 GLN A O 1
ATOM 895 N N . HIS A 1 115 ? -1.211 -14.824 7.431 1.00 92.62 115 HIS A N 1
ATOM 896 C CA . HIS A 1 115 ? -1.481 -14.799 5.993 1.00 92.62 115 HIS A CA 1
ATOM 897 C C . HIS A 1 115 ? -0.226 -14.556 5.139 1.00 92.62 115 HIS A C 1
ATOM 899 O O . HIS A 1 115 ? -0.329 -14.371 3.923 1.00 92.62 115 HIS A O 1
ATOM 905 N N . GLY A 1 116 ? 0.956 -14.532 5.762 1.00 91.81 116 GLY A N 1
ATOM 906 C CA . GLY A 1 116 ? 2.244 -14.359 5.093 1.00 91.81 116 GLY A CA 1
ATOM 907 C C . GLY A 1 116 ? 3.252 -13.567 5.925 1.00 91.81 116 GLY A C 1
ATOM 908 O O . GLY A 1 116 ? 2.916 -12.953 6.934 1.00 91.81 116 GLY A O 1
ATOM 909 N N . GLN A 1 117 ? 4.510 -13.536 5.479 1.00 92.00 117 GLN A N 1
ATOM 910 C CA . GLN A 1 117 ? 5.553 -12.773 6.164 1.00 92.00 117 GLN A CA 1
ATOM 911 C C . GLN A 1 117 ? 5.218 -11.275 6.162 1.00 92.00 117 GLN A C 1
ATOM 913 O O . GLN A 1 117 ? 4.956 -10.680 5.118 1.00 92.00 117 GLN A O 1
ATOM 918 N N . VAL A 1 118 ? 5.282 -10.646 7.332 1.00 93.88 118 VAL A N 1
ATOM 919 C CA . VAL A 1 118 ? 5.065 -9.210 7.524 1.00 93.88 118 VAL A CA 1
ATOM 920 C C . VAL A 1 118 ? 5.959 -8.718 8.663 1.00 93.88 118 VAL A C 1
ATOM 922 O O . VAL A 1 118 ? 6.329 -9.480 9.550 1.00 93.88 118 VAL A O 1
ATOM 925 N N . MET A 1 119 ? 6.359 -7.450 8.612 1.00 93.19 119 MET A N 1
ATOM 926 C CA . MET A 1 119 ? 7.131 -6.779 9.663 1.00 93.19 119 MET A CA 1
ATOM 927 C C . MET A 1 119 ? 6.393 -5.515 10.105 1.00 93.19 119 MET A C 1
ATOM 929 O O . MET A 1 119 ? 5.718 -4.895 9.282 1.00 93.19 119 MET A O 1
ATOM 933 N N . ASP A 1 120 ? 6.631 -5.054 11.334 1.00 93.69 120 ASP A N 1
ATOM 934 C CA . ASP A 1 120 ? 6.091 -3.790 11.869 1.00 93.69 120 ASP A CA 1
ATOM 935 C C . ASP A 1 120 ? 6.255 -2.608 10.897 1.00 93.69 120 ASP A C 1
ATOM 937 O O . ASP A 1 120 ? 5.322 -1.844 10.651 1.00 93.69 120 ASP A O 1
ATOM 941 N N . LYS A 1 121 ? 7.435 -2.486 10.270 1.00 92.94 121 LYS A N 1
ATOM 942 C CA . LYS A 1 121 ? 7.726 -1.411 9.305 1.00 92.94 121 LYS A CA 1
ATOM 943 C C . LYS A 1 121 ? 6.810 -1.440 8.078 1.00 92.94 121 LYS A C 1
ATOM 945 O O . LYS A 1 121 ? 6.530 -0.394 7.501 1.00 92.94 121 LYS A O 1
ATOM 950 N N . ASN A 1 122 ? 6.369 -2.627 7.660 1.00 94.00 122 ASN A N 1
ATOM 951 C CA . ASN A 1 122 ? 5.505 -2.791 6.496 1.00 94.00 122 ASN A CA 1
ATOM 952 C C . ASN A 1 122 ? 4.100 -2.282 6.824 1.00 94.00 122 ASN A C 1
ATOM 954 O O . ASN A 1 122 ? 3.543 -1.514 6.046 1.00 94.00 122 ASN A O 1
ATOM 958 N N . VAL A 1 123 ? 3.589 -2.645 8.007 1.00 93.06 123 VAL A N 1
ATOM 959 C CA . VAL A 1 123 ? 2.306 -2.171 8.542 1.00 93.06 123 VAL A CA 1
ATOM 960 C C . VAL A 1 123 ? 2.331 -0.650 8.679 1.00 93.06 123 VAL A C 1
ATOM 962 O O . VAL A 1 123 ? 1.505 0.032 8.079 1.00 93.06 123 VAL A O 1
ATOM 965 N N . TYR A 1 124 ? 3.333 -0.099 9.372 1.00 91.62 124 TYR A N 1
ATOM 966 C CA . TYR A 1 124 ? 3.486 1.350 9.535 1.00 91.62 124 TYR A CA 1
ATOM 967 C C . TYR A 1 124 ? 3.490 2.090 8.189 1.00 91.62 124 TYR A C 1
ATOM 969 O O . TYR A 1 124 ? 2.729 3.038 7.997 1.00 91.62 124 TYR A O 1
ATOM 977 N N . ASN A 1 125 ? 4.308 1.633 7.235 1.00 91.81 125 ASN A N 1
ATOM 978 C CA . ASN A 1 125 ? 4.413 2.261 5.920 1.00 91.81 125 ASN A CA 1
ATOM 979 C C . ASN A 1 125 ? 3.117 2.160 5.114 1.00 91.81 125 ASN A C 1
ATOM 981 O O . ASN A 1 125 ? 2.791 3.098 4.392 1.00 91.81 125 ASN A O 1
ATOM 985 N N . TRP A 1 126 ? 2.384 1.048 5.215 1.00 92.44 126 TRP A N 1
ATOM 986 C CA . TRP A 1 126 ? 1.105 0.892 4.526 1.00 92.44 126 TRP A CA 1
ATOM 987 C C . TRP A 1 126 ? 0.111 1.963 4.992 1.00 92.44 126 TRP A C 1
ATOM 989 O O . TRP A 1 126 ? -0.407 2.707 4.159 1.00 92.44 126 TRP A O 1
ATOM 999 N N . PHE A 1 127 ? -0.048 2.133 6.310 1.00 91.00 127 PHE A N 1
ATOM 1000 C CA . PHE A 1 127 ? -0.939 3.151 6.881 1.00 91.00 127 PHE A CA 1
ATOM 1001 C C . PHE A 1 127 ? -0.458 4.583 6.613 1.00 91.00 127 PHE A C 1
ATOM 1003 O O . PHE A 1 127 ? -1.279 5.453 6.332 1.00 91.00 127 PHE A O 1
ATOM 1010 N N . GLN A 1 128 ? 0.856 4.848 6.640 1.00 88.94 128 GLN A N 1
ATOM 1011 C CA . GLN A 1 128 ? 1.392 6.167 6.269 1.00 88.94 128 GLN A CA 1
ATOM 1012 C C . GLN A 1 128 ? 1.108 6.512 4.804 1.00 88.94 128 GLN A C 1
ATOM 1014 O O . GLN A 1 128 ? 0.670 7.621 4.508 1.00 88.94 128 GLN A O 1
ATOM 1019 N N . ASN A 1 129 ? 1.318 5.563 3.889 1.00 89.12 129 ASN A N 1
ATOM 1020 C CA . ASN A 1 129 ? 1.123 5.775 2.454 1.00 89.12 129 ASN A CA 1
ATOM 1021 C C . ASN A 1 129 ? -0.352 5.915 2.060 1.00 89.12 129 ASN A C 1
ATOM 1023 O O . ASN A 1 129 ? -0.640 6.434 0.984 1.00 89.12 129 ASN A O 1
ATOM 1027 N N . ARG A 1 130 ? -1.277 5.443 2.903 1.00 84.31 130 ARG A N 1
ATOM 1028 C CA . ARG A 1 130 ? -2.726 5.547 2.688 1.00 84.31 130 ARG A CA 1
ATOM 1029 C C . ARG A 1 130 ? -3.310 6.899 3.101 1.00 84.31 130 ARG A C 1
ATOM 1031 O O . ARG A 1 130 ? -4.481 7.148 2.844 1.00 84.31 130 ARG A O 1
ATOM 1038 N N . ARG A 1 131 ? -2.541 7.777 3.750 1.00 76.62 131 ARG A N 1
ATOM 1039 C CA . ARG A 1 131 ? -3.031 9.107 4.133 1.00 76.62 131 ARG A CA 1
ATOM 1040 C C . ARG A 1 131 ? -3.223 9.968 2.874 1.00 76.62 131 ARG A C 1
ATOM 1042 O O . ARG A 1 131 ? -2.288 10.041 2.072 1.00 76.62 131 ARG A O 1
ATOM 1049 N N . PRO A 1 132 ? -4.384 10.624 2.692 1.00 61.56 132 PRO A N 1
ATOM 1050 C CA . PRO A 1 132 ? -4.538 11.616 1.633 1.00 61.56 132 PRO A CA 1
ATOM 1051 C C . PRO A 1 132 ? -3.512 12.739 1.843 1.00 61.56 132 PRO A C 1
ATOM 1053 O O . PRO A 1 132 ? -3.285 13.164 2.979 1.00 61.56 132 PRO A O 1
ATOM 1056 N N . ARG A 1 133 ? -2.832 13.124 0.758 1.00 57.56 133 ARG A N 1
ATOM 1057 C CA . ARG A 1 133 ? -1.823 14.191 0.737 1.00 57.56 133 ARG A CA 1
ATOM 1058 C C . ARG A 1 133 ? -2.473 15.563 0.720 1.00 57.56 133 ARG A C 1
ATOM 1060 O O . ARG A 1 133 ? -3.510 15.688 0.033 1.00 57.56 133 ARG A O 1
#

Sequence (133 aa):
MERGSQNGEYDGRVMTEEQMEILRKQIAMYAVICGQLVSHESLSSKLPVSSGMNPTGGGYFDSIVASPSTYKISHRHRWTPTSMQLQIFESIYEEGSGTPKPQRIKEIMMELSQHGQVMDKNVYNWFQNRRPR